Protein AF-A0A946MV72-F1 (afdb_monomer)

Radius of gyration: 22.07 Å; Cα contacts (8 Å, |Δi|>4): 25; chains: 1; bounding box: 34×44×70 Å

Foldseek 3Di:
DPDPPPVVVVVVVVVVVVPDPDDPDDLCVVCVVLPHDSVVSVVLCVVCVVVVHHSVVSVVVVVVVVVVVVVPD

pLDDT: mean 77.86, std 15.36, range [44.53, 95.94]

Nearest PDB structures (foldseek):
  5zup-assembly1_B  TM=5.347E-01  e=4.153E+00  Homo sapiens
  1wpk-assembly1_A  TM=3.623E-01  e=7.221E+00  Escherichia coli

Sequence (73 aa):
MKKFLSPLLVLSILLVTGCASDVPMTEEQQAAKYGITVEEFRSEKRAAARMNMSLEEHMKMLDSDDMKMMDHN

Secondary structure (DSSP, 8-state):
------HHHHHHHHHHHTT---PPPPHHHHHHHTT--HHHHHHHHHHHHHTTS-HHHHHHHHHHHHHHHHTT-

Mean predicted aligned error: 12.54 Å

Solvent-accessible surface area (backbone atoms only — not comparable to full-atom values): 4548 Å² total; per-residue (Å²): 137,84,81,78,75,57,67,68,63,58,54,55,55,59,64,64,66,74,79,76,86,71,80,80,73,51,65,63,59,55,12,56,75,73,76,46,51,53,66,54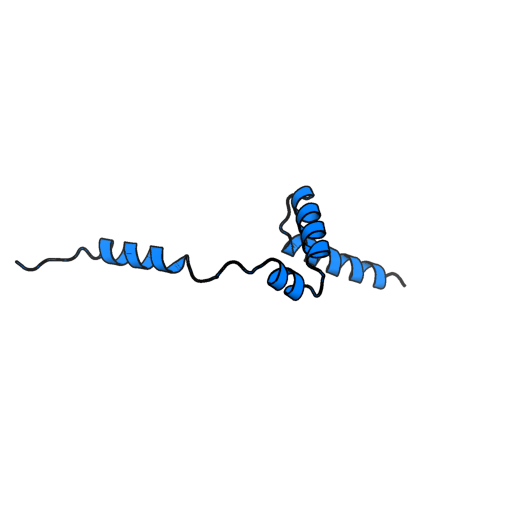,43,54,50,49,45,52,51,15,55,76,67,78,44,52,50,67,59,44,54,51,48,54,59,51,52,59,54,60,67,61,76,76,118

Structure (mmCIF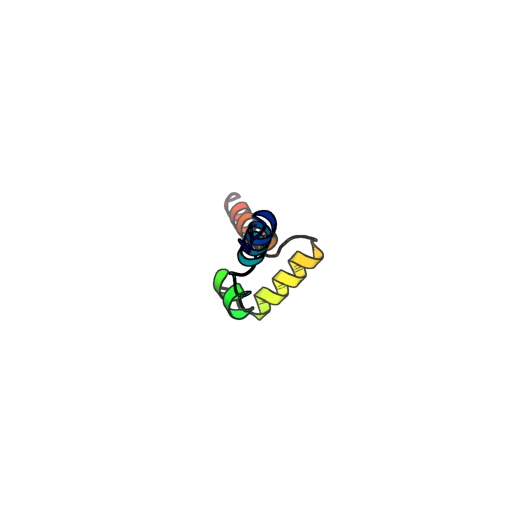, N/CA/C/O backbone):
data_AF-A0A946MV72-F1
#
_entry.id   AF-A0A946MV72-F1
#
loop_
_atom_site.group_PDB
_atom_site.id
_atom_site.type_symbol
_atom_site.label_atom_id
_atom_site.label_alt_id
_atom_site.label_comp_id
_atom_site.label_asym_id
_atom_site.label_entity_id
_atom_site.label_seq_id
_atom_site.pdbx_PDB_ins_code
_atom_site.Cartn_x
_atom_site.Cartn_y
_atom_site.Cartn_z
_atom_site.occupancy
_atom_site.B_iso_or_equiv
_atom_site.auth_seq_id
_atom_site.auth_comp_id
_atom_site.auth_asym_id
_atom_site.auth_atom_id
_atom_site.pdbx_PDB_model_num
ATOM 1 N N . MET A 1 1 ? -18.433 30.165 41.864 1.00 44.53 1 MET A N 1
ATOM 2 C CA . MET A 1 1 ? -17.695 28.978 41.373 1.00 44.53 1 MET A CA 1
ATOM 3 C C . MET A 1 1 ? -17.637 29.012 39.842 1.00 44.53 1 MET A C 1
ATOM 5 O O . MET A 1 1 ? -18.421 28.337 39.187 1.00 44.53 1 MET A O 1
ATOM 9 N N . LYS A 1 2 ? -16.775 29.849 39.248 1.00 52.66 2 LYS A N 1
ATOM 10 C CA . LYS A 1 2 ? -16.550 29.843 37.791 1.00 52.66 2 LYS A CA 1
ATOM 11 C C . LYS A 1 2 ? -15.444 28.828 37.512 1.00 52.66 2 LYS A C 1
ATOM 13 O O . LYS A 1 2 ? -14.299 29.044 37.892 1.00 52.66 2 LYS A O 1
ATOM 18 N N . LYS A 1 3 ? -15.832 27.680 36.959 1.00 59.31 3 LYS A N 1
ATOM 19 C CA . LYS A 1 3 ? -14.943 26.566 36.622 1.00 59.31 3 LYS A CA 1
ATOM 20 C C . LYS A 1 3 ? -14.136 26.987 35.392 1.00 59.31 3 LYS A C 1
ATOM 22 O O . LYS A 1 3 ? -14.656 26.939 34.283 1.00 59.31 3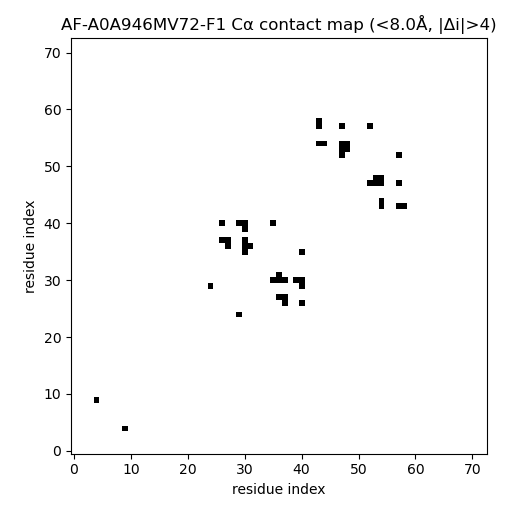 LYS A O 1
ATOM 27 N N . PHE A 1 4 ? -12.910 27.462 35.587 1.00 61.78 4 PHE A N 1
ATOM 28 C CA . PHE A 1 4 ? -11.977 27.662 34.482 1.00 61.78 4 PHE A CA 1
ATOM 29 C C . PHE A 1 4 ? -11.526 26.276 34.014 1.00 61.78 4 PHE A C 1
ATOM 31 O O . PHE A 1 4 ? -10.614 25.688 34.592 1.00 61.78 4 PHE A O 1
ATOM 38 N N . LEU A 1 5 ? -12.224 25.707 33.024 1.00 61.00 5 LEU A N 1
ATOM 39 C CA . LEU A 1 5 ? -11.717 24.538 32.313 1.00 61.00 5 LEU A CA 1
ATOM 40 C C . LEU A 1 5 ? -10.389 24.946 31.672 1.00 61.00 5 LEU A C 1
ATOM 42 O O . LEU A 1 5 ? -10.349 25.851 30.840 1.00 61.00 5 LEU A O 1
ATOM 46 N N . SER A 1 6 ? -9.307 24.317 32.127 1.00 70.94 6 SER A N 1
ATOM 47 C CA . SER A 1 6 ? -7.955 24.585 31.653 1.00 70.94 6 SER A CA 1
ATOM 48 C C . SER A 1 6 ? -7.894 24.383 30.133 1.00 70.94 6 SER A C 1
ATOM 50 O O . SER A 1 6 ? -8.202 23.280 29.668 1.00 70.94 6 SER A O 1
ATOM 52 N N . PRO A 1 7 ? -7.496 25.399 29.346 1.00 66.81 7 PRO A N 1
ATOM 53 C CA . PRO A 1 7 ? -7.429 25.294 27.888 1.00 66.81 7 PRO A CA 1
ATOM 54 C C . PRO A 1 7 ? -6.435 24.217 27.427 1.00 66.81 7 PRO A C 1
ATOM 56 O O . PRO A 1 7 ? -6.603 23.657 26.346 1.00 66.81 7 PRO A O 1
ATOM 59 N N . LEU A 1 8 ? -5.460 23.854 28.273 1.00 66.06 8 LEU A N 1
ATOM 60 C CA . LEU A 1 8 ? -4.562 22.723 28.027 1.00 66.06 8 LEU A CA 1
ATOM 61 C C . LEU A 1 8 ? -5.316 21.394 27.903 1.00 66.06 8 LEU A C 1
ATOM 63 O O . LEU A 1 8 ? -4.976 20.583 27.051 1.00 66.06 8 LEU A O 1
ATOM 67 N N . LEU A 1 9 ? -6.347 21.178 28.724 1.00 68.50 9 LEU A N 1
ATOM 68 C CA . LEU A 1 9 ? -7.081 19.912 28.761 1.00 68.50 9 LEU A CA 1
ATOM 69 C C . LEU A 1 9 ? -7.939 19.730 27.501 1.00 68.50 9 LEU A C 1
ATOM 71 O O . LEU A 1 9 ? -8.042 18.627 26.975 1.00 68.50 9 LEU A O 1
ATOM 75 N N . VAL A 1 10 ? -8.496 20.824 26.974 1.00 68.50 10 VAL A N 1
ATOM 76 C CA . VAL A 1 10 ? -9.250 20.818 25.710 1.00 68.50 10 VAL A CA 1
ATOM 77 C C . VAL A 1 10 ? -8.320 20.569 24.517 1.00 68.50 10 VAL A C 1
ATOM 79 O O . VAL A 1 10 ? -8.666 19.799 23.622 1.00 68.50 10 VAL A O 1
ATOM 82 N N . LEU A 1 11 ? -7.114 21.149 24.526 1.00 67.00 11 LEU A N 1
ATOM 83 C CA . LEU A 1 11 ? -6.123 20.959 23.463 1.00 67.00 11 LEU A CA 1
ATOM 84 C C . LEU A 1 11 ? -5.604 19.510 23.395 1.00 67.00 11 LEU A C 1
ATOM 86 O O . LEU A 1 11 ? -5.403 18.982 22.303 1.00 67.00 11 LEU A O 1
ATOM 90 N N . SER A 1 12 ? -5.456 18.835 24.540 1.00 65.50 12 SER A N 1
ATOM 91 C CA . SER A 1 12 ? -5.053 17.422 24.590 1.00 65.50 12 SER A CA 1
ATOM 92 C C . SER A 1 12 ? -6.080 16.474 23.958 1.00 65.50 12 SER A C 1
ATOM 94 O O . SER A 1 12 ? -5.694 15.470 23.370 1.00 65.50 12 SER A O 1
ATOM 96 N N . ILE A 1 13 ? -7.378 16.785 24.036 1.00 66.25 13 ILE A N 1
ATOM 97 C CA . ILE A 1 13 ? -8.450 15.936 23.480 1.00 66.25 13 ILE A CA 1
ATOM 98 C C . ILE A 1 13 ? -8.530 16.069 21.947 1.00 66.25 13 ILE A C 1
ATOM 100 O O . ILE A 1 13 ? -8.811 15.095 21.245 1.00 66.25 13 ILE A O 1
ATOM 104 N N . LEU A 1 14 ? -8.227 17.255 21.410 1.00 63.81 14 LEU A N 1
ATOM 105 C CA . LEU A 1 14 ? -8.201 17.502 19.963 1.00 63.81 14 LEU A CA 1
ATOM 106 C C . LEU A 1 14 ? -7.037 16.783 19.261 1.00 63.81 14 LEU A C 1
ATOM 108 O O . LEU A 1 14 ? -7.187 16.337 18.130 1.00 63.81 14 LEU A O 1
ATOM 112 N N . LEU A 1 15 ? -5.898 16.608 19.937 1.00 63.66 15 LEU A N 1
ATOM 113 C CA . LEU A 1 15 ? -4.746 15.894 19.371 1.00 63.66 15 LEU A CA 1
ATOM 114 C C . LEU A 1 15 ? -4.963 14.374 19.279 1.00 63.66 15 LEU A C 1
ATOM 116 O O . LEU A 1 15 ? -4.393 13.731 18.405 1.00 63.66 15 LEU A O 1
ATOM 120 N N . VAL A 1 16 ? -5.805 13.790 20.139 1.00 63.44 16 VAL A N 1
ATOM 121 C CA . VAL A 1 16 ? -6.074 12.337 20.143 1.00 63.44 16 VAL A CA 1
ATOM 122 C C . VAL A 1 16 ? -7.112 11.936 19.085 1.00 63.44 16 VAL A C 1
ATOM 124 O O . VAL A 1 16 ? -7.074 10.820 18.573 1.00 63.44 16 VAL A O 1
ATOM 127 N N . THR A 1 17 ? -8.014 12.843 18.702 1.00 61.94 17 THR A N 1
ATOM 128 C CA . THR A 1 17 ? -9.053 12.568 17.690 1.00 61.94 17 THR A CA 1
ATOM 129 C C . THR A 1 17 ? -8.544 12.625 16.244 1.00 61.94 17 THR A C 1
ATOM 131 O O . THR A 1 17 ? -9.224 12.130 15.352 1.00 61.94 17 THR A O 1
ATOM 134 N N . GLY A 1 18 ? -7.335 13.148 16.003 1.00 57.09 18 GLY A N 1
ATOM 135 C CA . GLY A 1 18 ? -6.728 13.237 14.668 1.00 57.09 18 GLY A CA 1
ATOM 136 C C . GLY A 1 18 ? -6.039 11.965 14.153 1.00 57.09 18 GLY A C 1
ATOM 137 O O . GLY A 1 18 ? -5.593 11.956 13.012 1.00 57.09 18 GLY A O 1
ATOM 138 N N . CYS A 1 19 ? -5.937 10.899 14.954 1.00 62.38 19 CYS A N 1
ATOM 139 C CA . CYS A 1 19 ? -5.191 9.684 14.582 1.00 62.38 19 CYS A CA 1
ATOM 140 C C . CYS A 1 19 ? -6.049 8.518 14.055 1.00 62.38 19 CYS A C 1
ATOM 142 O O . CYS A 1 19 ? -5.509 7.435 13.843 1.00 62.38 19 CYS A O 1
ATOM 144 N N . ALA A 1 20 ? -7.365 8.669 13.881 1.00 58.50 20 ALA A N 1
ATOM 145 C CA . ALA A 1 20 ? -8.253 7.508 13.735 1.00 58.50 20 ALA A CA 1
ATOM 146 C C . ALA A 1 20 ? -9.302 7.661 12.626 1.00 58.50 20 ALA A C 1
ATOM 148 O O . ALA A 1 20 ? -10.503 7.589 12.888 1.00 58.50 20 ALA A O 1
ATOM 149 N N . SER A 1 21 ? -8.886 7.897 11.382 1.00 57.84 21 SER A N 1
ATOM 150 C CA . SER A 1 21 ? -9.849 8.025 10.275 1.00 57.84 21 SER A CA 1
ATOM 151 C C . SER A 1 21 ? -9.457 7.317 8.986 1.00 57.84 21 SER A C 1
ATOM 153 O O . SER A 1 21 ? -9.955 7.682 7.932 1.00 57.84 21 SER A O 1
ATOM 155 N N . ASP A 1 22 ? -8.683 6.240 9.083 1.00 61.06 22 ASP A N 1
ATOM 156 C CA . ASP A 1 22 ? -8.590 5.260 8.005 1.00 61.06 22 ASP A CA 1
ATOM 157 C C . ASP A 1 22 ? -8.810 3.875 8.601 1.00 61.06 22 ASP A C 1
ATOM 159 O O . ASP A 1 22 ? -7.984 3.347 9.348 1.00 61.06 22 ASP A O 1
ATOM 163 N N . VAL A 1 23 ? -9.979 3.296 8.321 1.00 72.06 23 VAL A N 1
ATOM 164 C CA . VAL A 1 23 ? -10.200 1.870 8.563 1.00 72.06 23 VAL A CA 1
ATOM 165 C C . VAL A 1 23 ? -9.118 1.134 7.769 1.00 72.06 23 VAL A C 1
ATOM 167 O O . VAL A 1 23 ? -9.017 1.369 6.562 1.00 72.06 23 VAL A O 1
ATOM 170 N N . PRO A 1 24 ? -8.292 0.276 8.398 1.00 71.88 24 PRO A N 1
ATOM 171 C CA . PRO A 1 24 ? -7.269 -0.449 7.663 1.00 71.88 24 PRO A CA 1
ATOM 172 C C . PRO A 1 24 ? -7.953 -1.279 6.575 1.00 71.88 24 PRO A C 1
ATOM 174 O O . PRO A 1 24 ? -8.818 -2.104 6.874 1.00 71.88 24 PRO A O 1
ATOM 177 N N . MET A 1 25 ? -7.597 -1.024 5.314 1.00 82.25 25 MET A N 1
ATOM 178 C CA . MET A 1 25 ? -8.155 -1.752 4.175 1.00 82.25 25 MET A CA 1
ATOM 179 C C . MET A 1 25 ? -7.955 -3.258 4.352 1.00 82.25 25 MET A C 1
ATOM 181 O O . MET A 1 25 ? -6.919 -3.708 4.850 1.00 82.25 25 MET A O 1
ATOM 185 N N . THR A 1 26 ? -8.917 -4.051 3.890 1.00 90.44 26 THR A N 1
ATOM 186 C CA . THR A 1 26 ? -8.768 -5.511 3.881 1.00 90.44 26 THR A CA 1
ATOM 187 C C . THR A 1 26 ? -7.752 -5.948 2.821 1.00 90.44 26 THR A C 1
ATOM 189 O O . THR A 1 26 ? -7.396 -5.171 1.932 1.00 90.44 26 THR A O 1
ATOM 192 N N . GLU A 1 27 ? -7.248 -7.182 2.896 1.00 88.81 27 GLU A N 1
ATOM 193 C CA 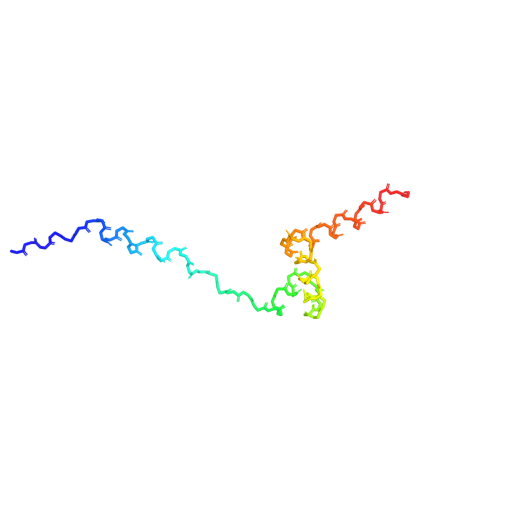. GLU A 1 27 ? -6.289 -7.679 1.896 1.00 88.81 27 GLU A CA 1
ATOM 194 C C . GLU A 1 27 ? -6.915 -7.756 0.497 1.00 88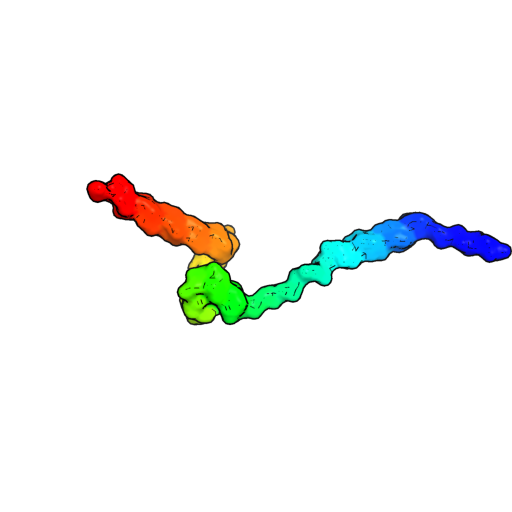.81 27 GLU A C 1
ATOM 196 O O . GLU A 1 27 ? -6.229 -7.514 -0.490 1.00 88.81 27 GLU A O 1
ATOM 201 N N . GLU A 1 28 ? -8.223 -8.007 0.404 1.00 90.44 28 GLU A N 1
ATOM 202 C CA . GLU A 1 28 ? -8.965 -8.000 -0.860 1.00 90.44 28 GLU A CA 1
ATOM 203 C C . GLU A 1 28 ? -8.986 -6.605 -1.491 1.00 90.44 28 GLU A C 1
ATOM 205 O O . GLU A 1 28 ? -8.756 -6.456 -2.689 1.00 90.44 28 GLU A O 1
ATOM 210 N N . GLN A 1 29 ? -9.217 -5.570 -0.680 1.00 90.75 29 GLN A N 1
ATOM 211 C CA . GLN A 1 29 ? -9.223 -4.179 -1.140 1.00 90.75 29 GLN A CA 1
ATOM 212 C C . GLN A 1 29 ? -7.820 -3.710 -1.537 1.00 90.75 29 GLN A C 1
ATOM 214 O O . GLN A 1 29 ? -7.653 -3.002 -2.528 1.00 90.75 29 GLN A O 1
ATOM 219 N N . GLN A 1 30 ? -6.803 -4.137 -0.788 1.00 89.62 30 GLN A N 1
ATOM 220 C CA . GLN A 1 30 ? -5.413 -3.828 -1.104 1.00 89.62 30 GLN A CA 1
ATOM 221 C C . GLN A 1 30 ? -4.953 -4.532 -2.387 1.00 89.62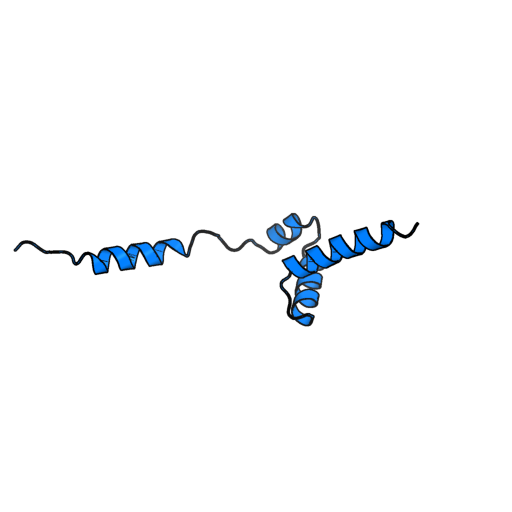 30 GLN A C 1
ATOM 223 O O . GLN A 1 30 ? -4.305 -3.899 -3.211 1.00 89.62 30 GLN A O 1
ATOM 228 N N . ALA A 1 31 ? -5.327 -5.796 -2.602 1.00 90.44 31 ALA A N 1
ATOM 229 C CA . ALA A 1 31 ? -5.036 -6.520 -3.840 1.00 90.44 31 ALA A CA 1
ATOM 230 C C . ALA A 1 31 ? -5.731 -5.873 -5.052 1.00 90.44 31 ALA A C 1
ATOM 232 O O . ALA A 1 31 ? -5.103 -5.654 -6.089 1.00 90.44 31 ALA A O 1
ATOM 233 N N . ALA A 1 32 ? -6.991 -5.452 -4.883 1.00 91.44 32 ALA A N 1
ATOM 234 C CA . ALA A 1 32 ? -7.742 -4.738 -5.912 1.00 91.44 32 ALA A CA 1
ATOM 235 C C . ALA A 1 32 ? -7.076 -3.418 -6.346 1.00 91.44 32 ALA A C 1
ATOM 237 O O . ALA A 1 32 ? -7.163 -3.065 -7.521 1.00 91.44 32 ALA A O 1
ATOM 238 N N . LYS A 1 33 ? -6.364 -2.715 -5.447 1.00 89.50 33 LYS A N 1
ATOM 239 C CA . LYS A 1 33 ? -5.614 -1.481 -5.770 1.00 89.50 33 LYS A CA 1
ATOM 240 C C . LYS A 1 33 ? -4.549 -1.705 -6.851 1.00 89.50 33 LYS A C 1
ATOM 242 O O . LYS A 1 33 ? -4.289 -0.799 -7.634 1.00 89.50 33 LYS A O 1
ATOM 247 N N . TYR A 1 34 ? -3.952 -2.895 -6.888 1.00 88.81 34 TYR A N 1
ATOM 248 C CA . TYR A 1 34 ? -2.890 -3.254 -7.832 1.00 88.81 34 TYR A CA 1
ATOM 249 C C . TYR A 1 34 ? -3.385 -4.151 -8.976 1.00 88.81 34 TYR A C 1
ATOM 251 O O . TYR A 1 34 ? -2.592 -4.555 -9.816 1.00 88.81 34 TYR A O 1
ATOM 259 N N . GLY A 1 35 ? -4.683 -4.476 -9.024 1.00 91.25 35 GLY A N 1
ATOM 260 C CA . GLY A 1 35 ? -5.242 -5.365 -10.046 1.00 91.25 35 GLY A CA 1
ATOM 261 C C . GLY A 1 35 ? -4.760 -6.818 -9.953 1.00 91.25 35 GLY A C 1
ATOM 262 O O . GLY A 1 35 ? -4.855 -7.542 -10.940 1.00 91.25 35 GLY A O 1
ATOM 263 N N . ILE A 1 36 ? -4.260 -7.243 -8.787 1.00 91.69 36 ILE A N 1
ATOM 264 C CA . ILE A 1 36 ? -3.719 -8.589 -8.545 1.00 91.69 36 ILE A CA 1
ATOM 265 C C . ILE A 1 36 ? -4.642 -9.414 -7.650 1.00 91.69 36 ILE A C 1
ATOM 267 O O . ILE A 1 36 ? -5.539 -8.895 -6.979 1.00 91.69 36 ILE A O 1
ATOM 271 N N . THR A 1 37 ? -4.408 -10.721 -7.604 1.00 94.69 37 THR A N 1
ATOM 272 C CA . THR A 1 37 ? -5.110 -11.609 -6.676 1.00 94.69 37 THR A CA 1
ATOM 273 C C . THR A 1 37 ? -4.625 -11.426 -5.233 1.00 94.69 37 THR A C 1
ATOM 275 O O . THR A 1 37 ? -3.519 -10.957 -4.965 1.00 94.69 37 THR A O 1
ATOM 278 N N . VAL A 1 38 ? -5.441 -11.845 -4.259 1.00 94.38 38 VAL A N 1
ATOM 279 C CA . VAL A 1 38 ? -5.062 -11.816 -2.830 1.00 94.38 38 VAL A CA 1
ATOM 280 C C . VAL A 1 38 ? -3.838 -12.694 -2.549 1.00 94.38 38 VAL A C 1
ATOM 282 O O . VAL A 1 38 ? -3.033 -12.389 -1.668 1.00 94.38 38 VAL A O 1
ATOM 285 N N . GLU A 1 39 ? -3.685 -13.794 -3.285 1.00 95.19 39 GLU A N 1
ATOM 286 C CA . GLU A 1 39 ? -2.542 -14.692 -3.139 1.00 95.19 39 GLU A CA 1
ATOM 287 C C . GLU A 1 39 ? -1.245 -14.036 -3.625 1.00 95.19 39 GLU A C 1
ATOM 289 O O . GLU A 1 39 ? -0.258 -14.027 -2.884 1.00 95.19 39 GLU A O 1
ATOM 294 N N . GLU A 1 40 ? -1.274 -13.401 -4.799 1.00 91.69 40 GLU A N 1
ATOM 295 C CA . GLU A 1 40 ? -0.160 -12.593 -5.311 1.00 91.69 40 GLU A CA 1
ATOM 296 C C . GLU A 1 40 ? 0.165 -11.446 -4.356 1.00 91.69 40 GLU A C 1
ATOM 298 O O . GLU A 1 40 ? 1.314 -11.289 -3.955 1.00 91.69 40 GLU A O 1
ATOM 303 N N . PHE A 1 41 ? -0.845 -10.722 -3.870 1.00 94.25 41 PHE A N 1
ATOM 304 C CA . PHE A 1 41 ? -0.655 -9.657 -2.886 1.00 94.25 41 PHE A CA 1
ATOM 305 C C . PHE A 1 41 ? 0.102 -10.142 -1.638 1.00 94.25 41 PHE A C 1
ATOM 307 O O . PHE A 1 41 ? 1.028 -9.483 -1.161 1.00 94.25 41 PHE A O 1
ATOM 314 N N . ARG A 1 42 ? -0.240 -11.326 -1.111 1.00 93.94 42 ARG A N 1
ATOM 315 C CA . ARG A 1 42 ? 0.467 -11.934 0.030 1.00 93.94 42 ARG A CA 1
ATOM 316 C C . ARG A 1 42 ? 1.886 -12.368 -0.323 1.00 93.94 42 ARG A C 1
ATOM 318 O O . ARG A 1 42 ? 2.764 -12.277 0.538 1.00 93.94 42 ARG A O 1
ATOM 325 N N . SER A 1 43 ? 2.105 -12.865 -1.537 1.00 94.75 43 SER A N 1
ATOM 326 C CA . SER A 1 43 ? 3.435 -13.220 -2.038 1.00 94.75 43 SER A CA 1
ATOM 327 C C . SER A 1 43 ? 4.334 -11.987 -2.094 1.00 94.75 43 SER A C 1
ATOM 329 O O . SER A 1 43 ? 5.375 -11.954 -1.434 1.00 94.75 43 SER A O 1
ATOM 331 N N . GLU A 1 44 ? 3.872 -10.928 -2.756 1.00 93.38 44 GLU A N 1
ATOM 332 C CA . GLU A 1 44 ? 4.620 -9.683 -2.912 1.00 93.38 44 GLU A CA 1
ATOM 333 C C . GLU A 1 44 ? 4.858 -8.987 -1.572 1.00 93.38 44 GLU A C 1
ATOM 335 O O . GLU A 1 44 ? 5.955 -8.509 -1.292 1.00 93.38 44 GLU A O 1
ATOM 340 N N . LYS A 1 45 ? 3.883 -9.033 -0.659 1.00 93.50 45 LYS A N 1
ATOM 341 C CA . LYS A 1 45 ? 4.056 -8.553 0.719 1.00 93.50 45 LYS A CA 1
ATOM 342 C C . LYS A 1 45 ? 5.184 -9.275 1.455 1.00 93.50 45 LYS A C 1
ATOM 344 O O . LYS A 1 45 ? 5.935 -8.646 2.199 1.00 93.50 45 LYS A O 1
ATOM 349 N N . ARG A 1 46 ? 5.329 -10.591 1.262 1.00 95.25 46 ARG A N 1
ATOM 350 C CA . ARG A 1 46 ? 6.441 -11.362 1.845 1.00 95.25 46 ARG A CA 1
ATOM 351 C C . ARG A 1 46 ? 7.765 -11.052 1.154 1.00 95.25 46 ARG A C 1
ATOM 353 O O . ARG A 1 46 ? 8.786 -11.033 1.837 1.00 95.25 46 ARG A O 1
ATOM 360 N N . ALA A 1 47 ? 7.762 -10.829 -0.158 1.00 94.25 47 ALA A N 1
ATOM 361 C CA . ALA A 1 47 ? 8.953 -10.432 -0.903 1.00 94.25 47 ALA A CA 1
ATOM 362 C C . ALA A 1 47 ? 9.465 -9.064 -0.424 1.00 94.25 47 ALA A C 1
ATOM 364 O O . ALA A 1 47 ? 10.610 -8.968 0.017 1.00 94.25 47 ALA A O 1
ATOM 365 N N . ALA A 1 48 ? 8.590 -8.057 -0.369 1.00 93.69 48 ALA A N 1
ATOM 366 C CA . ALA A 1 48 ? 8.884 -6.726 0.161 1.00 93.69 48 ALA A CA 1
ATOM 367 C C . ALA A 1 48 ? 9.458 -6.785 1.588 1.00 93.69 48 ALA A C 1
ATOM 369 O O . ALA A 1 48 ? 10.487 -6.174 1.883 1.00 93.69 48 ALA A O 1
ATOM 370 N N . ALA A 1 49 ? 8.861 -7.614 2.456 1.00 94.12 49 ALA A N 1
ATOM 371 C CA . ALA A 1 49 ? 9.345 -7.818 3.820 1.00 94.12 49 ALA A CA 1
ATOM 372 C C . ALA A 1 49 ? 10.764 -8.412 3.871 1.00 94.12 49 ALA A C 1
ATOM 374 O O . ALA A 1 49 ? 11.569 -8.006 4.707 1.00 94.12 49 ALA A O 1
ATOM 375 N N . ARG A 1 50 ? 11.108 -9.341 2.967 1.00 95.94 50 ARG A N 1
ATOM 376 C CA . ARG A 1 50 ? 12.476 -9.889 2.859 1.00 95.94 50 ARG A CA 1
ATOM 377 C C . ARG A 1 50 ? 13.490 -8.843 2.402 1.00 95.94 50 ARG A C 1
ATOM 379 O O . ARG A 1 50 ? 14.670 -8.976 2.708 1.00 95.94 50 ARG A O 1
ATOM 386 N N . MET A 1 51 ? 13.029 -7.814 1.701 1.00 92.19 51 MET A N 1
ATOM 387 C CA . MET A 1 51 ? 13.850 -6.721 1.186 1.00 92.19 51 MET A CA 1
ATOM 388 C C . MET A 1 51 ? 13.890 -5.500 2.112 1.00 92.19 51 MET A C 1
ATOM 390 O O . MET A 1 51 ? 14.469 -4.485 1.744 1.00 92.19 51 MET A O 1
ATOM 394 N N . ASN A 1 52 ? 13.327 -5.598 3.326 1.00 94.06 52 ASN A N 1
ATOM 395 C CA . ASN A 1 52 ? 13.226 -4.490 4.285 1.00 94.06 52 ASN A CA 1
ATOM 396 C C . ASN A 1 52 ? 12.612 -3.213 3.678 1.00 94.06 52 ASN A C 1
ATOM 398 O O . ASN A 1 52 ? 12.995 -2.105 4.047 1.00 94.06 52 ASN A O 1
ATOM 402 N N . MET A 1 53 ? 11.660 -3.368 2.758 1.00 93.06 53 MET A N 1
ATOM 403 C CA . MET A 1 53 ? 10.952 -2.259 2.117 1.00 93.06 53 MET A CA 1
ATOM 404 C C . MET A 1 53 ? 9.446 -2.392 2.299 1.00 93.06 53 MET A C 1
ATOM 406 O O . MET A 1 53 ? 8.924 -3.470 2.607 1.00 93.06 53 MET A O 1
ATOM 410 N N . SER A 1 54 ? 8.732 -1.284 2.118 1.00 91.44 54 SER A N 1
ATOM 411 C CA . SER A 1 54 ? 7.276 -1.323 2.105 1.00 91.44 54 SER A CA 1
ATOM 412 C C . SER A 1 54 ? 6.758 -2.032 0.849 1.00 91.44 54 SER A C 1
ATOM 414 O O . SER A 1 54 ? 7.411 -2.061 -0.194 1.00 91.44 54 SER A O 1
ATOM 416 N N . LEU A 1 55 ? 5.551 -2.596 0.936 1.00 89.88 55 LEU A N 1
ATOM 417 C CA . LEU A 1 55 ? 4.898 -3.217 -0.218 1.00 89.88 55 LEU A CA 1
ATOM 418 C C . LEU A 1 55 ? 4.686 -2.219 -1.363 1.00 89.88 55 LEU A C 1
ATOM 420 O O . LEU A 1 55 ? 4.802 -2.584 -2.524 1.00 89.88 55 LEU A O 1
ATOM 424 N N . GLU A 1 56 ? 4.393 -0.961 -1.045 1.00 90.44 56 GLU A N 1
ATOM 425 C CA . GLU A 1 56 ? 4.170 0.072 -2.055 1.00 90.44 56 GLU A CA 1
ATOM 426 C C . GLU A 1 56 ? 5.460 0.432 -2.802 1.00 90.44 56 GLU A C 1
ATOM 428 O O . GLU A 1 56 ? 5.443 0.558 -4.025 1.00 90.44 56 GLU A O 1
ATOM 433 N N . GLU A 1 57 ? 6.590 0.521 -2.095 1.00 91.94 57 GLU A N 1
ATOM 434 C CA . GLU A 1 57 ? 7.907 0.690 -2.721 1.00 91.94 57 GLU A CA 1
ATOM 435 C C . GLU A 1 57 ? 8.286 -0.515 -3.582 1.00 91.94 57 GLU A C 1
ATOM 437 O O . GLU A 1 57 ? 8.774 -0.331 -4.696 1.00 91.94 57 GLU A O 1
ATOM 442 N N . HIS A 1 58 ? 8.011 -1.730 -3.097 1.00 92.69 58 HIS A N 1
ATOM 443 C CA . HIS A 1 58 ? 8.242 -2.967 -3.843 1.00 92.69 58 HIS A CA 1
ATOM 444 C C . HIS A 1 58 ? 7.446 -3.003 -5.155 1.00 92.69 58 HIS A C 1
ATOM 446 O O . HIS A 1 58 ? 8.023 -3.176 -6.224 1.00 92.69 58 HIS A O 1
ATOM 452 N N . MET A 1 59 ? 6.138 -2.731 -5.103 1.00 89.69 59 MET A N 1
ATOM 453 C CA . MET A 1 59 ? 5.284 -2.683 -6.299 1.00 89.69 59 MET A CA 1
ATOM 454 C C . MET A 1 59 ? 5.729 -1.604 -7.291 1.00 89.69 59 MET A C 1
ATOM 456 O O . MET A 1 59 ? 5.691 -1.813 -8.500 1.00 89.69 59 MET A O 1
ATOM 460 N N . LYS A 1 60 ? 6.194 -0.453 -6.793 1.00 89.7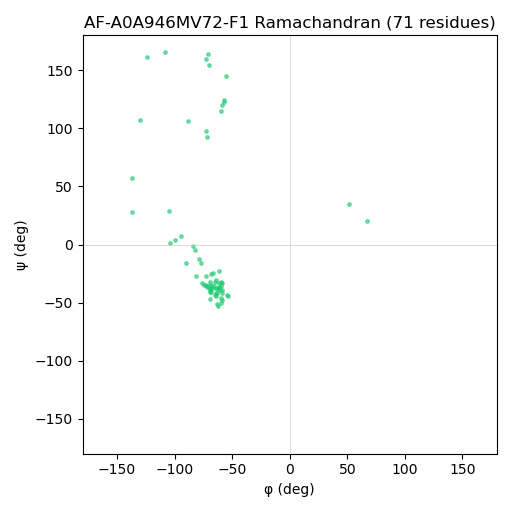5 60 LYS A N 1
ATOM 461 C CA . LYS A 1 60 ? 6.714 0.625 -7.639 1.00 89.75 60 LYS A CA 1
ATOM 462 C C . LYS A 1 60 ? 8.029 0.248 -8.326 1.00 89.75 60 LYS A C 1
ATOM 464 O O . LYS A 1 60 ? 8.262 0.680 -9.453 1.00 89.75 60 LYS A O 1
ATOM 469 N N . MET A 1 61 ? 8.891 -0.526 -7.662 1.00 88.12 61 MET A N 1
ATOM 470 C CA . MET A 1 61 ? 10.096 -1.069 -8.295 1.00 88.12 61 MET A CA 1
ATOM 471 C C . MET A 1 61 ? 9.743 -2.035 -9.424 1.00 88.12 61 MET A C 1
ATOM 473 O O . MET A 1 61 ? 10.311 -1.893 -10.499 1.00 88.12 61 MET A O 1
ATOM 477 N N . LEU A 1 62 ? 8.774 -2.934 -9.217 1.00 85.44 62 LEU A N 1
ATOM 478 C CA . LEU A 1 62 ? 8.320 -3.868 -10.255 1.00 85.44 62 LEU A CA 1
ATOM 479 C C . LEU A 1 62 ? 7.804 -3.138 -11.507 1.00 85.44 62 LEU A C 1
ATOM 481 O O . LEU A 1 62 ? 8.250 -3.434 -12.610 1.00 85.44 62 LEU A O 1
ATOM 485 N N . ASP A 1 63 ? 6.951 -2.124 -11.330 1.00 80.88 63 ASP A N 1
ATOM 486 C CA . ASP A 1 63 ? 6.433 -1.293 -12.433 1.00 80.88 63 ASP A CA 1
ATOM 487 C C . ASP A 1 63 ? 7.557 -0.523 -13.164 1.00 80.88 63 ASP A C 1
ATOM 489 O O . ASP A 1 63 ? 7.575 -0.389 -14.388 1.00 80.88 63 ASP A O 1
ATOM 493 N N . SER A 1 64 ? 8.559 -0.057 -12.411 1.00 77.75 64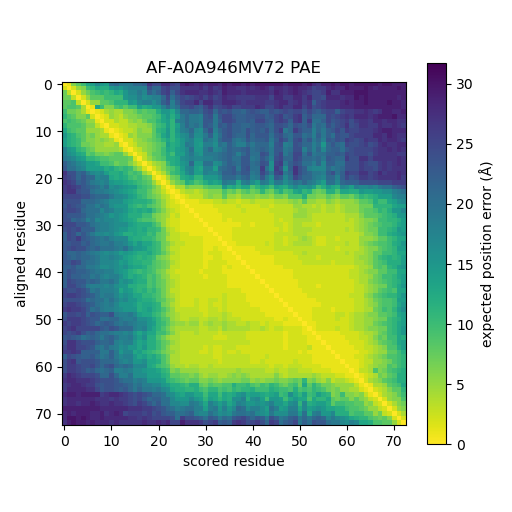 SER A N 1
ATOM 494 C CA . SER A 1 64 ? 9.713 0.660 -12.970 1.00 77.75 64 SER A CA 1
ATOM 495 C C . SER A 1 64 ? 10.682 -0.254 -13.727 1.00 77.75 64 SER A C 1
ATOM 497 O O . SER A 1 64 ? 11.308 0.183 -14.696 1.00 77.75 64 SER A O 1
ATOM 499 N N . ASP A 1 65 ? 10.859 -1.493 -13.270 1.00 69.38 65 ASP A N 1
ATOM 500 C CA . ASP A 1 65 ? 11.732 -2.472 -13.913 1.00 69.38 65 ASP A CA 1
ATOM 501 C C . ASP A 1 65 ? 11.102 -3.023 -15.199 1.00 69.38 65 ASP A C 1
ATOM 503 O O . ASP A 1 65 ? 11.821 -3.172 -16.190 1.00 69.38 65 ASP A O 1
ATOM 507 N N . ASP A 1 66 ? 9.775 -3.195 -15.249 1.00 62.06 66 ASP A N 1
ATOM 508 C CA . ASP A 1 66 ? 9.055 -3.522 -16.491 1.00 62.06 66 ASP A CA 1
ATOM 509 C C . ASP A 1 66 ? 9.268 -2.449 -17.575 1.00 62.06 66 ASP A C 1
ATOM 511 O O . ASP A 1 66 ? 9.543 -2.774 -18.733 1.00 62.06 66 ASP A O 1
ATOM 515 N N . MET A 1 67 ? 9.238 -1.159 -17.214 1.00 59.16 67 MET A N 1
ATOM 516 C CA . MET A 1 67 ? 9.501 -0.073 -18.170 1.00 59.16 67 MET A CA 1
ATOM 517 C C . MET A 1 67 ? 10.949 -0.043 -18.676 1.00 59.16 67 MET A C 1
ATOM 519 O O . MET A 1 67 ? 11.181 0.240 -19.853 1.00 59.16 67 MET A O 1
ATOM 523 N N . LYS A 1 68 ? 11.942 -0.347 -17.830 1.00 58.12 68 LYS A N 1
ATOM 524 C CA . LYS A 1 68 ? 13.360 -0.330 -18.242 1.00 58.12 68 LYS A CA 1
ATOM 525 C C . LYS A 1 68 ? 13.718 -1.435 -19.231 1.00 58.12 68 LYS A C 1
ATOM 527 O O . LYS A 1 68 ? 14.653 -1.261 -20.009 1.00 58.12 68 LYS A O 1
ATOM 532 N N . MET A 1 69 ? 12.985 -2.545 -19.231 1.00 57.72 69 MET A N 1
ATOM 533 C CA . MET A 1 69 ? 13.201 -3.635 -20.188 1.00 57.72 69 MET A CA 1
ATOM 534 C C . MET A 1 69 ? 12.633 -3.326 -21.584 1.00 57.72 69 MET A C 1
ATOM 536 O O . MET A 1 69 ? 13.014 -3.99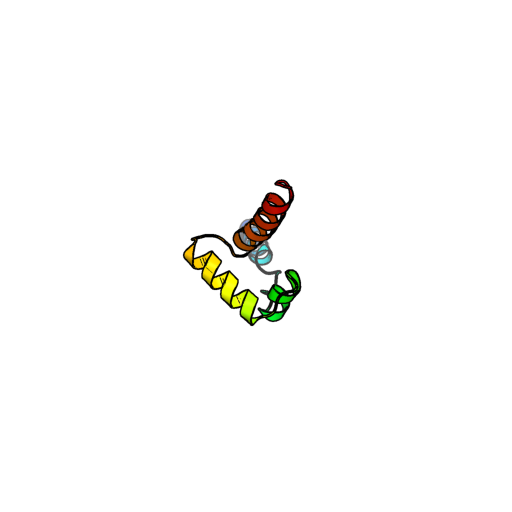0 -22.546 1.00 57.72 69 MET A O 1
ATOM 540 N N . MET A 1 70 ? 11.761 -2.318 -21.723 1.00 58.88 70 MET A N 1
ATOM 541 C CA . MET A 1 70 ? 11.189 -1.908 -23.015 1.00 58.88 70 MET A CA 1
ATOM 542 C C . MET A 1 70 ? 12.001 -0.831 -23.751 1.00 58.88 70 MET A C 1
ATOM 544 O O . MET A 1 70 ? 11.812 -0.658 -24.950 1.00 58.88 70 MET A O 1
ATOM 548 N N . ASP A 1 71 ? 12.918 -0.135 -23.071 1.00 57.88 71 ASP A N 1
ATOM 549 C CA . ASP A 1 71 ? 13.769 0.918 -23.666 1.00 57.88 71 ASP A CA 1
ATOM 550 C C . ASP A 1 71 ? 15.033 0.356 -24.358 1.00 57.88 71 ASP A C 1
ATOM 552 O O . ASP A 1 71 ? 15.832 1.088 -24.933 1.00 57.88 71 ASP A O 1
ATOM 556 N N . HIS A 1 72 ? 15.223 -0.967 -24.318 1.00 57.38 72 HIS A N 1
ATOM 557 C CA . HIS A 1 72 ? 16.380 -1.673 -24.879 1.00 57.38 72 HIS A CA 1
ATOM 558 C C . HIS A 1 72 ? 16.077 -2.425 -26.196 1.00 57.38 72 HIS A C 1
ATOM 560 O O . HIS A 1 72 ? 16.736 -3.428 -26.487 1.00 57.38 72 HIS A O 1
ATOM 566 N N . ASN A 1 73 ? 15.107 -1.962 -26.998 1.00 48.72 73 ASN A N 1
ATOM 567 C CA . ASN A 1 73 ? 14.815 -2.524 -28.327 1.00 48.72 73 ASN A CA 1
ATOM 568 C C . ASN A 1 73 ? 14.765 -1.474 -29.442 1.00 48.72 73 ASN A C 1
ATOM 570 O O . ASN A 1 73 ? 13.878 -0.596 -29.386 1.00 48.72 73 ASN A O 1
#